Protein AF-A0A936S833-F1 (afdb_monomer)

Solvent-accessible surface area (backbone atoms only — not comparable to full-atom values): 5354 Å² total; per-residue (Å²): 133,85,84,79,83,65,59,71,45,82,37,53,41,70,67,67,37,24,61,66,58,99,72,83,82,52,78,87,73,67,43,65,44,90,60,38,66,60,54,55,49,56,42,46,77,72,54,38,45,82,41,82,56,69,86,67,71,64,81,79,56,69,86,66,64,86,76,75,74,69,64,89,82,74,60,96,71,73,133

Radius of gyration: 21.58 Å; Cα contacts (8 Å, |Δi|>4): 61; chains: 1; bounding box: 50×32×64 Å

Sequence (79 aa):
MSKQSRPAIFVDRDGTLIQEVDHLSHVDDLCLYSYTREAVMMLKDRGYLVIVVTNQSGIGRSYFDRRDVLDPRSYPGGP

Foldseek 3Di:
DDDDDFAEDEFEQDPTQFDHDPDPPDPVNTHGDPCNVVVVVVCVVVRYHYHYDYDNVVVPVPPPPPVPPDPVPPDPDDD

Mean predicted aligned error: 12.39 Å

Secondary structure (DSSP, 8-state):
---PPPPEEEE-SBTTTB---TT--SGGG--B-TTHHHHHHHHHHTT-EEEE----GGGGS----TT-S--TT--S---

Structure (mmCIF, N/CA/C/O backbone):
data_AF-A0A936S833-F1
#
_entry.id   AF-A0A936S833-F1
#
loop_
_atom_site.group_PDB
_atom_site.id
_atom_site.type_symbol
_atom_site.label_atom_id
_atom_site.label_alt_id
_atom_site.label_comp_id
_atom_site.label_asym_id
_atom_site.label_entity_id
_atom_site.label_seq_id
_atom_site.pdbx_PDB_ins_code
_atom_site.Cartn_x
_atom_site.Cartn_y
_atom_site.Cartn_z
_atom_site.occupancy
_atom_site.B_iso_or_equiv
_atom_site.auth_seq_id
_atom_site.auth_comp_id
_atom_site.auth_asym_id
_atom_site.auth_atom_id
_atom_site.pdbx_PDB_model_num
ATOM 1 N N . MET A 1 1 ? -24.596 16.022 16.070 1.00 48.72 1 MET A N 1
ATOM 2 C CA . MET A 1 1 ? -23.968 14.761 15.613 1.00 48.72 1 MET A CA 1
ATOM 3 C C . MET A 1 1 ? -22.477 14.842 15.903 1.00 48.72 1 MET A C 1
ATOM 5 O O . MET A 1 1 ? -21.827 15.738 15.383 1.00 48.72 1 MET A O 1
ATOM 9 N N . SER A 1 2 ? -21.944 13.987 16.777 1.00 64.00 2 SER A N 1
ATOM 10 C CA . SER A 1 2 ? -20.504 13.926 17.056 1.00 64.00 2 SER A CA 1
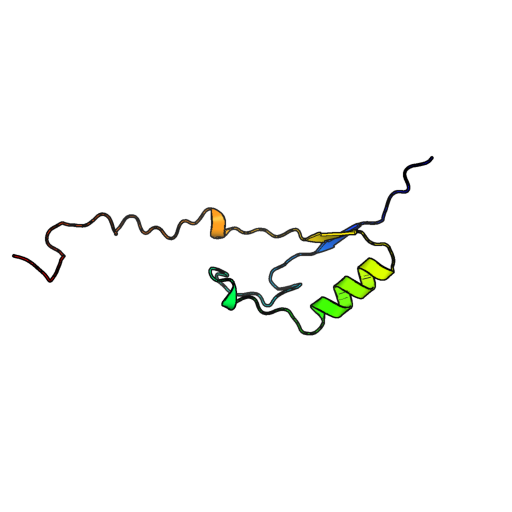ATOM 11 C C . SER A 1 2 ? -19.775 13.337 15.849 1.00 64.00 2 SER A C 1
ATOM 13 O O . SER A 1 2 ? -20.111 12.238 15.406 1.00 64.00 2 SER A O 1
ATOM 15 N N . LYS A 1 3 ? -18.789 14.054 15.306 1.00 70.31 3 LYS A N 1
ATOM 16 C CA . LYS A 1 3 ? -17.927 13.553 14.231 1.00 70.31 3 LYS A CA 1
ATOM 17 C C . LYS A 1 3 ? -17.112 12.380 14.787 1.00 70.31 3 LYS A C 1
ATOM 19 O O . LYS A 1 3 ? -16.191 12.596 15.567 1.00 70.31 3 LYS A O 1
ATOM 24 N N . GLN A 1 4 ? -17.488 11.146 14.453 1.00 77.94 4 GLN A N 1
ATOM 25 C CA . GLN A 1 4 ? -16.704 9.976 14.842 1.00 77.94 4 GLN A CA 1
ATOM 26 C C . GLN A 1 4 ? -15.361 9.993 14.105 1.00 77.94 4 GLN A C 1
ATOM 28 O O . GLN A 1 4 ? -15.309 10.089 12.877 1.00 77.94 4 GLN A O 1
ATOM 33 N N . SER A 1 5 ? -14.279 9.932 14.879 1.00 83.94 5 SER A N 1
ATOM 34 C CA . SER A 1 5 ? -12.920 9.761 14.373 1.00 83.94 5 SER A CA 1
ATOM 35 C C . SER A 1 5 ? -12.747 8.327 13.880 1.00 83.94 5 SER A C 1
ATOM 37 O O . SER A 1 5 ? -13.091 7.385 14.591 1.00 83.94 5 SER A O 1
ATOM 39 N N . ARG A 1 6 ? -12.223 8.162 12.663 1.00 90.00 6 ARG A N 1
ATOM 40 C CA . ARG A 1 6 ? -11.868 6.851 12.115 1.00 90.00 6 ARG A CA 1
ATOM 41 C C . ARG A 1 6 ? -10.391 6.595 12.402 1.00 90.00 6 ARG A C 1
ATOM 43 O O . ARG A 1 6 ? -9.588 7.479 12.097 1.00 90.00 6 ARG A O 1
ATOM 50 N N . PRO A 1 7 ? -10.007 5.424 12.936 1.00 95.38 7 PRO A N 1
ATOM 51 C CA . PRO A 1 7 ? -8.595 5.094 13.067 1.00 95.38 7 PRO A CA 1
ATOM 52 C C . PRO A 1 7 ? -7.956 5.043 11.673 1.00 95.38 7 PRO A C 1
ATOM 54 O O . PRO A 1 7 ? -8.574 4.567 10.719 1.00 95.38 7 PRO A O 1
ATOM 57 N N . ALA A 1 8 ? -6.733 5.551 11.545 1.00 96.50 8 ALA A N 1
ATOM 58 C CA . ALA A 1 8 ? -6.006 5.584 10.281 1.00 96.50 8 ALA A CA 1
ATOM 59 C C . ALA A 1 8 ? -4.774 4.678 10.333 1.00 96.50 8 ALA A C 1
ATOM 61 O O . ALA A 1 8 ? -4.141 4.548 11.380 1.00 96.50 8 ALA A O 1
ATOM 62 N N . ILE A 1 9 ? -4.443 4.070 9.197 1.00 97.31 9 ILE A N 1
ATOM 63 C CA . ILE A 1 9 ? -3.211 3.308 8.990 1.00 97.31 9 ILE A CA 1
ATOM 64 C C . ILE A 1 9 ? -2.470 3.960 7.832 1.00 97.31 9 ILE A C 1
ATOM 66 O O . ILE A 1 9 ? -3.035 4.137 6.752 1.00 97.31 9 ILE A O 1
ATOM 70 N N . PHE A 1 10 ? -1.211 4.303 8.078 1.00 97.12 10 PHE A N 1
ATOM 71 C CA . PHE A 1 10 ? -0.303 4.838 7.077 1.00 97.12 10 PHE A CA 1
ATOM 72 C C . PHE A 1 10 ? 0.555 3.695 6.548 1.00 97.12 10 PHE A C 1
ATOM 74 O O . PHE A 1 10 ? 1.142 2.955 7.337 1.00 97.12 10 PHE A O 1
ATOM 81 N N . VAL A 1 11 ? 0.586 3.530 5.232 1.00 96.69 11 VAL A N 1
ATOM 82 C CA . VAL A 1 11 ? 1.323 2.455 4.562 1.00 96.69 11 VAL A CA 1
ATOM 83 C C . VAL A 1 11 ? 2.218 3.035 3.482 1.00 96.69 11 VAL A C 1
ATOM 85 O O . VAL A 1 11 ? 1.826 3.9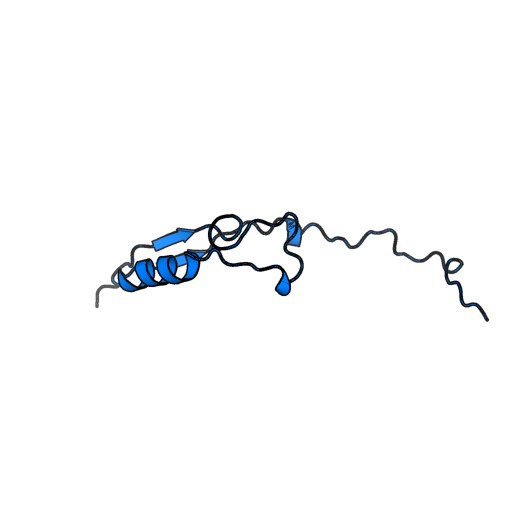81 2.799 1.00 96.69 11 VAL A O 1
ATOM 88 N N . ASP A 1 12 ? 3.405 2.464 3.320 1.00 95.25 12 ASP A N 1
ATOM 89 C CA . ASP A 1 12 ? 4.253 2.773 2.171 1.00 95.25 12 ASP A CA 1
ATOM 90 C C . ASP A 1 12 ? 3.717 2.082 0.906 1.00 95.25 12 ASP A C 1
ATOM 92 O O . ASP A 1 12 ? 2.879 1.179 0.981 1.00 95.25 12 ASP A O 1
ATOM 96 N N . ARG A 1 13 ? 4.157 2.531 -0.271 1.00 93.50 13 ARG A N 1
ATOM 97 C CA . ARG A 1 13 ? 3.798 1.947 -1.567 1.00 93.50 13 ARG A CA 1
ATOM 98 C C . ARG A 1 13 ? 4.836 0.920 -2.005 1.00 93.50 13 ARG A C 1
ATOM 100 O O . ARG A 1 13 ? 4.492 -0.252 -2.160 1.00 93.50 13 ARG A O 1
ATOM 107 N N . ASP A 1 14 ? 6.068 1.371 -2.210 1.00 91.94 14 ASP A N 1
ATOM 108 C CA . ASP A 1 14 ? 7.155 0.594 -2.806 1.00 91.94 14 ASP A CA 1
ATOM 109 C C . ASP A 1 14 ? 7.727 -0.369 -1.752 1.00 91.94 14 ASP A C 1
ATOM 111 O O . ASP A 1 14 ? 7.866 -0.013 -0.586 1.00 91.94 14 ASP A O 1
ATOM 115 N N . GLY A 1 15 ? 7.921 -1.641 -2.102 1.00 92.50 15 GLY A N 1
ATOM 116 C CA . GLY A 1 15 ? 8.350 -2.673 -1.149 1.00 92.50 15 GLY A CA 1
ATOM 117 C C . GLY A 1 15 ? 7.286 -3.098 -0.123 1.00 92.50 15 GLY A C 1
ATOM 118 O O . GLY A 1 15 ? 7.501 -4.072 0.595 1.00 92.50 15 GLY A O 1
ATOM 119 N N . THR A 1 16 ? 6.115 -2.445 -0.096 1.00 95.62 16 THR A N 1
ATOM 120 C CA . THR A 1 16 ? 5.016 -2.725 0.852 1.00 95.62 16 THR A CA 1
ATOM 121 C C . THR A 1 16 ? 3.722 -3.166 0.166 1.00 95.62 16 THR A C 1
ATOM 123 O O . THR A 1 16 ? 3.210 -4.247 0.442 1.00 95.62 16 THR A O 1
ATOM 126 N N . LEU A 1 17 ? 3.157 -2.340 -0.718 1.00 95.81 17 LEU A N 1
ATOM 127 C CA . LEU A 1 17 ? 1.940 -2.669 -1.475 1.00 95.81 17 LEU A CA 1
ATOM 128 C C . LEU A 1 17 ? 2.281 -3.204 -2.869 1.00 95.81 17 LEU A C 1
ATOM 130 O O . LEU A 1 17 ? 1.586 -4.080 -3.390 1.00 95.81 17 LEU A O 1
ATOM 134 N N . ILE A 1 18 ? 3.345 -2.679 -3.467 1.00 93.94 18 ILE A N 1
ATOM 135 C CA . ILE A 1 18 ? 3.890 -3.131 -4.745 1.00 93.94 18 ILE A CA 1
ATOM 136 C C . ILE A 1 18 ? 5.333 -3.589 -4.557 1.00 93.94 18 ILE A C 1
ATOM 138 O O . ILE A 1 18 ? 5.998 -3.191 -3.599 1.00 93.94 18 ILE A O 1
ATOM 142 N N . GLN A 1 19 ? 5.808 -4.422 -5.476 1.00 93.06 19 GLN A N 1
ATOM 143 C CA . GLN A 1 19 ? 7.214 -4.791 -5.565 1.00 93.06 19 GLN A CA 1
ATOM 144 C C . GLN A 1 19 ? 8.064 -3.530 -5.727 1.00 93.06 19 GLN A C 1
ATOM 146 O O . GLN A 1 19 ? 7.709 -2.625 -6.483 1.00 93.06 19 GLN A O 1
ATOM 151 N N . GLU A 1 20 ? 9.163 -3.459 -4.982 1.00 88.88 20 GLU A N 1
ATOM 152 C CA . GLU A 1 20 ? 10.131 -2.380 -5.142 1.00 88.88 20 GLU A CA 1
ATOM 153 C C . GLU A 1 20 ? 10.886 -2.578 -6.458 1.00 88.88 20 GLU A C 1
ATOM 155 O O . GLU A 1 20 ? 11.388 -3.667 -6.739 1.00 88.88 20 GLU A O 1
ATOM 160 N N . VAL A 1 21 ? 10.944 -1.524 -7.268 1.00 83.50 21 VAL A N 1
ATOM 161 C CA . VAL A 1 21 ? 11.756 -1.467 -8.485 1.00 83.50 21 VAL A CA 1
ATOM 162 C C . VAL A 1 21 ? 12.633 -0.227 -8.409 1.00 83.50 21 VAL A C 1
ATOM 164 O O . VAL A 1 21 ? 12.191 0.810 -7.913 1.00 83.50 21 VAL A O 1
ATOM 167 N N . ASP A 1 22 ? 13.864 -0.328 -8.913 1.00 72.88 22 ASP A N 1
ATOM 168 C CA . ASP A 1 22 ? 14.869 0.733 -8.774 1.00 72.88 22 ASP A CA 1
ATOM 169 C C . ASP A 1 22 ? 14.374 2.093 -9.293 1.00 72.88 22 ASP A C 1
ATOM 171 O O . ASP A 1 22 ? 14.641 3.113 -8.663 1.00 72.88 22 ASP A O 1
ATOM 175 N N . HIS A 1 23 ? 13.612 2.101 -10.399 1.00 69.69 23 HIS A N 1
ATOM 176 C CA . HIS A 1 23 ? 12.909 3.278 -10.925 1.00 69.69 23 HIS A CA 1
ATOM 177 C C . HIS A 1 23 ? 11.549 2.902 -11.514 1.00 69.69 23 HIS A C 1
ATOM 179 O O . HIS A 1 23 ? 11.455 2.501 -12.675 1.00 69.69 23 HIS A O 1
ATOM 185 N N . LEU A 1 24 ? 10.474 3.111 -10.749 1.00 69.56 24 LEU A N 1
ATOM 186 C CA . LEU A 1 24 ? 9.107 2.982 -11.261 1.00 69.56 24 LEU A CA 1
ATOM 187 C C . LEU A 1 24 ? 8.781 4.186 -12.161 1.00 69.56 24 LEU A C 1
ATOM 189 O O . LEU A 1 24 ? 8.208 5.183 -11.720 1.00 69.56 24 LEU A O 1
ATOM 193 N N . SER A 1 25 ? 9.208 4.116 -13.420 1.00 73.25 25 SER A N 1
ATOM 194 C CA . SER A 1 25 ? 9.004 5.182 -14.408 1.00 73.25 25 SER A CA 1
ATOM 195 C C . SER A 1 25 ? 7.801 4.933 -15.316 1.00 73.25 25 SER A C 1
ATOM 197 O O . SER A 1 25 ? 7.294 5.877 -15.926 1.00 73.25 25 SER A O 1
ATOM 199 N N . HIS A 1 26 ? 7.336 3.685 -15.420 1.00 74.19 26 HIS A N 1
ATOM 200 C CA . HIS A 1 26 ? 6.205 3.277 -16.250 1.00 74.19 26 HIS A CA 1
ATOM 201 C C . HIS A 1 26 ? 5.169 2.538 -15.398 1.00 74.19 26 HIS A C 1
ATOM 203 O O . HIS A 1 26 ? 5.505 1.801 -14.473 1.00 74.19 26 HIS A O 1
ATOM 209 N N . VAL A 1 27 ? 3.885 2.755 -15.698 1.00 75.25 27 VAL A N 1
ATOM 210 C CA . VAL A 1 27 ? 2.774 2.120 -14.964 1.00 75.25 27 VAL A CA 1
ATOM 211 C C . VAL A 1 27 ? 2.771 0.603 -15.165 1.00 75.25 27 VAL A C 1
ATOM 213 O O . VAL A 1 27 ? 2.347 -0.121 -14.270 1.00 75.25 27 VAL A O 1
ATOM 216 N N . ASP A 1 28 ? 3.282 0.130 -16.301 1.00 79.62 28 ASP A N 1
ATOM 217 C CA . ASP A 1 28 ? 3.326 -1.294 -16.640 1.00 79.62 28 ASP A CA 1
ATOM 218 C C . ASP A 1 28 ? 4.270 -2.099 -15.731 1.00 79.62 28 ASP A C 1
ATOM 220 O O . ASP A 1 28 ? 4.065 -3.296 -15.545 1.00 79.62 28 ASP A O 1
ATOM 224 N N . ASP A 1 29 ? 5.240 -1.440 -15.088 1.00 81.00 29 ASP A N 1
ATOM 225 C CA . ASP A 1 29 ? 6.147 -2.069 -14.120 1.00 81.00 29 ASP A CA 1
ATOM 226 C C . ASP A 1 29 ? 5.513 -2.207 -12.719 1.00 81.00 29 ASP A C 1
ATOM 228 O O . ASP A 1 29 ? 6.107 -2.777 -11.799 1.00 81.00 29 ASP A O 1
ATOM 232 N N . LEU A 1 30 ? 4.288 -1.700 -12.522 1.00 88.31 30 LEU A N 1
ATOM 233 C CA . LEU A 1 30 ? 3.593 -1.741 -11.238 1.00 88.31 30 LEU A CA 1
ATOM 234 C C . LEU A 1 30 ? 3.061 -3.151 -10.950 1.00 88.31 30 LEU A C 1
ATOM 236 O O . LEU A 1 30 ? 1.969 -3.538 -11.366 1.00 88.31 30 LEU A O 1
ATOM 240 N N . CYS A 1 31 ? 3.809 -3.894 -10.136 1.00 92.62 31 CYS A N 1
ATOM 241 C CA . CYS A 1 31 ? 3.415 -5.219 -9.665 1.00 92.62 31 CYS A CA 1
ATOM 242 C C . CYS A 1 31 ? 2.948 -5.180 -8.206 1.00 92.62 31 CYS A C 1
ATOM 244 O O . CYS A 1 31 ? 3.759 -5.057 -7.292 1.00 92.62 31 CYS A O 1
ATOM 246 N N . LEU A 1 32 ? 1.644 -5.342 -7.959 1.00 94.94 32 LEU A N 1
ATOM 247 C CA . LEU A 1 32 ? 1.126 -5.557 -6.601 1.00 94.94 32 LEU A CA 1
ATOM 248 C C . LEU A 1 32 ? 1.648 -6.882 -6.033 1.00 94.94 32 LEU A C 1
ATOM 250 O O . LEU A 1 32 ? 1.681 -7.895 -6.737 1.00 94.94 32 LEU A O 1
ATOM 254 N N . TYR A 1 33 ? 1.964 -6.914 -4.738 1.00 96.62 33 TYR A N 1
ATOM 255 C CA . TYR A 1 33 ? 2.084 -8.201 -4.057 1.00 96.62 33 TYR A CA 1
ATOM 256 C C . TYR A 1 33 ? 0.735 -8.927 -4.035 1.00 96.62 33 TYR A C 1
ATOM 258 O O . TYR A 1 33 ? -0.332 -8.310 -3.966 1.00 96.62 33 TYR A O 1
ATOM 266 N N . SER A 1 34 ? 0.779 -10.262 -4.045 1.00 97.25 34 SER A N 1
ATOM 267 C CA . SER A 1 34 ? -0.419 -11.113 -4.056 1.00 97.25 34 SER A CA 1
ATOM 268 C C . SER A 1 34 ? -1.359 -10.839 -2.876 1.00 97.25 34 SER A C 1
ATOM 270 O O . SER A 1 34 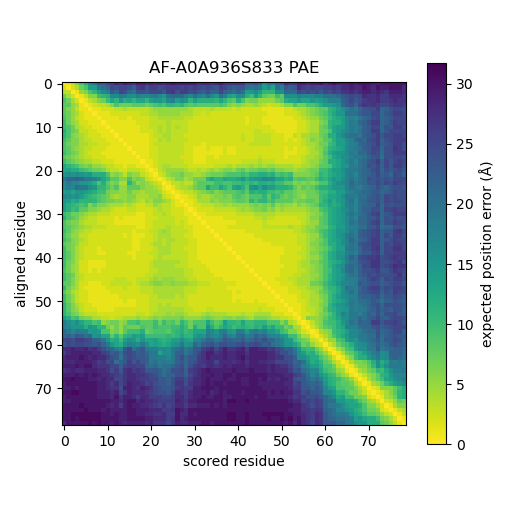? -2.577 -10.909 -3.028 1.00 97.25 34 SER A O 1
ATOM 272 N N . TYR A 1 35 ? -0.806 -10.464 -1.719 1.00 96.44 35 TYR A N 1
ATOM 273 C CA . TYR A 1 35 ? -1.561 -10.164 -0.502 1.00 96.44 35 TYR A CA 1
ATOM 274 C C . TYR A 1 35 ? -2.152 -8.747 -0.458 1.00 96.44 35 TYR A C 1
ATOM 276 O O . TYR A 1 35 ? -3.036 -8.478 0.356 1.00 96.44 35 TYR A O 1
ATOM 284 N N . THR A 1 36 ? -1.697 -7.821 -1.308 1.00 97.56 36 THR A N 1
ATOM 285 C CA . THR A 1 36 ? -1.999 -6.387 -1.167 1.00 97.56 36 THR A CA 1
ATOM 286 C C . THR A 1 36 ? -3.490 -6.092 -1.214 1.00 97.56 36 THR A C 1
ATOM 288 O O . THR A 1 36 ? -4.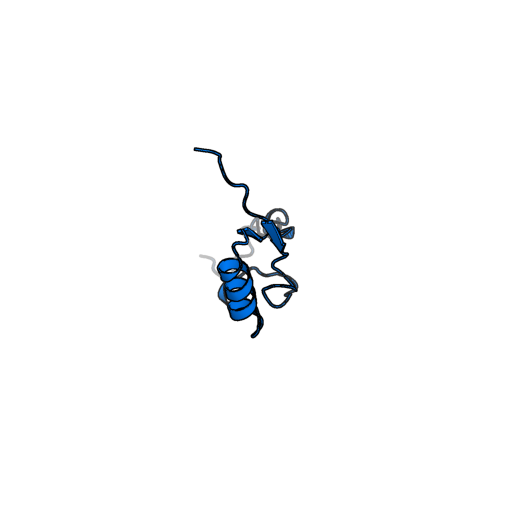018 -5.351 -0.381 1.00 97.56 36 THR A O 1
ATOM 291 N N . ARG A 1 37 ? -4.196 -6.696 -2.175 1.00 97.06 37 ARG A N 1
ATOM 292 C CA . ARG A 1 37 ? -5.635 -6.481 -2.348 1.00 97.06 37 ARG A CA 1
ATOM 293 C C . ARG A 1 37 ? -6.415 -6.928 -1.114 1.00 97.06 37 ARG A C 1
ATOM 295 O O . ARG A 1 37 ? -7.265 -6.184 -0.626 1.00 97.06 37 ARG A O 1
ATOM 302 N N . GLU A 1 38 ? -6.129 -8.129 -0.623 1.00 98.00 38 GLU A N 1
ATOM 303 C CA . GLU A 1 38 ? -6.817 -8.705 0.531 1.00 98.00 38 GLU A CA 1
ATOM 304 C C . GLU A 1 38 ? -6.524 -7.912 1.809 1.00 98.00 38 GLU A C 1
ATOM 306 O O . GLU A 1 38 ? -7.453 -7.562 2.534 1.00 98.00 38 GLU A O 1
ATOM 311 N N . ALA A 1 39 ? -5.263 -7.535 2.038 1.00 97.50 39 ALA A N 1
ATOM 312 C CA . ALA A 1 39 ? -4.864 -6.742 3.197 1.00 97.50 39 ALA A CA 1
ATOM 313 C C . ALA A 1 39 ? -5.596 -5.390 3.249 1.00 97.50 39 ALA A C 1
ATOM 315 O O . ALA A 1 39 ? -6.175 -5.031 4.274 1.00 97.50 39 ALA A O 1
ATOM 316 N N . VAL A 1 40 ? -5.649 -4.651 2.134 1.00 97.56 40 VAL A N 1
ATOM 317 C CA . VAL A 1 40 ? -6.341 -3.352 2.089 1.00 97.56 40 VAL A CA 1
ATOM 318 C C . VAL A 1 40 ? -7.848 -3.509 2.312 1.00 97.56 40 VAL A C 1
ATOM 320 O O . VAL A 1 40 ? -8.442 -2.702 3.031 1.00 97.56 40 VAL A O 1
ATOM 323 N N . MET A 1 41 ? -8.476 -4.543 1.742 1.00 97.62 41 MET A N 1
ATOM 324 C CA . MET A 1 41 ? -9.892 -4.837 1.994 1.00 97.62 41 MET A CA 1
ATOM 325 C C . MET A 1 41 ? -10.140 -5.146 3.472 1.00 97.62 41 MET A C 1
ATOM 327 O O . MET A 1 41 ? -11.001 -4.526 4.090 1.00 97.62 41 MET A O 1
ATOM 331 N N . MET A 1 42 ? -9.309 -6.000 4.067 1.00 98.12 42 MET A N 1
ATOM 332 C CA . MET A 1 42 ? -9.387 -6.382 5.474 1.00 98.12 42 MET A CA 1
ATOM 333 C C . MET A 1 42 ? -9.318 -5.175 6.426 1.00 98.12 42 MET A C 1
ATOM 335 O O . MET A 1 42 ? -10.036 -5.133 7.432 1.00 98.12 42 MET A O 1
ATOM 339 N N . LEU A 1 43 ? -8.462 -4.194 6.117 1.00 96.69 43 LEU A N 1
ATOM 340 C CA . LEU A 1 43 ? -8.336 -2.953 6.883 1.00 96.69 43 LEU A CA 1
ATOM 341 C C . LEU A 1 43 ? -9.559 -2.045 6.703 1.00 96.69 43 LEU A C 1
ATOM 343 O O . LEU A 1 43 ? -10.083 -1.510 7.682 1.00 96.69 43 LEU A O 1
ATOM 347 N N . LYS A 1 44 ? -10.050 -1.894 5.469 1.00 95.31 44 LYS A N 1
ATOM 348 C CA . LYS A 1 44 ? -11.254 -1.100 5.189 1.00 95.31 44 LYS A CA 1
ATOM 349 C C . LYS A 1 44 ? -12.488 -1.675 5.884 1.00 95.31 44 LYS A C 1
ATOM 351 O O . LYS A 1 44 ? -13.235 -0.910 6.491 1.00 95.31 44 LYS A O 1
ATOM 356 N N . ASP A 1 45 ? -12.654 -2.995 5.861 1.00 97.25 45 ASP A N 1
ATOM 357 C CA . ASP A 1 45 ? -13.783 -3.698 6.484 1.00 97.25 45 ASP A CA 1
ATOM 358 C C . ASP A 1 45 ? -13.770 -3.573 8.016 1.00 97.25 45 ASP A C 1
ATOM 360 O O . ASP A 1 45 ? -14.817 -3.570 8.658 1.00 97.25 45 ASP A O 1
ATOM 364 N N . ARG A 1 46 ? -12.588 -3.379 8.615 1.00 96.38 46 ARG A N 1
ATOM 365 C CA . ARG A 1 46 ? -12.414 -3.078 10.048 1.00 96.38 46 ARG A CA 1
ATOM 366 C C . ARG A 1 46 ? -12.608 -1.597 10.401 1.00 96.38 46 ARG A C 1
ATOM 368 O O . ARG A 1 46 ? -12.408 -1.210 11.548 1.00 96.38 46 ARG A O 1
ATOM 375 N N . GLY A 1 47 ? -12.991 -0.758 9.439 1.00 95.69 47 GLY A N 1
ATOM 376 C CA . GLY A 1 47 ? -13.295 0.658 9.660 1.00 95.69 47 GLY A CA 1
ATOM 377 C C . GLY A 1 47 ? -12.092 1.600 9.574 1.00 95.69 47 GLY A C 1
ATOM 378 O O . GLY A 1 47 ? -12.265 2.815 9.740 1.00 95.69 47 GLY A O 1
ATOM 379 N N . TYR A 1 48 ? -10.898 1.0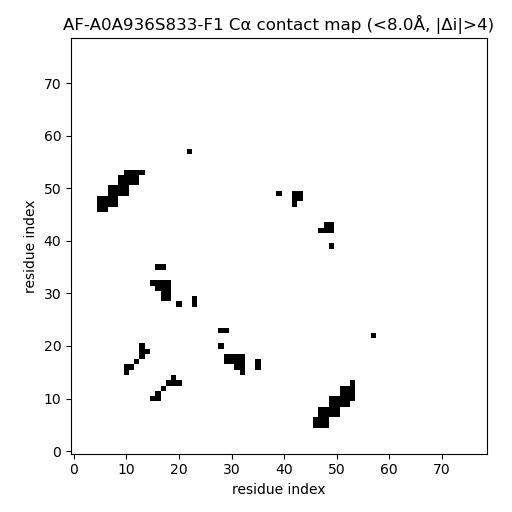92 9.251 1.00 97.38 48 TYR A N 1
ATOM 380 C CA . TYR A 1 48 ? -9.709 1.928 9.114 1.00 97.38 48 TYR A CA 1
ATOM 381 C C . TYR A 1 48 ? -9.783 2.834 7.880 1.00 97.38 48 TYR A C 1
ATOM 383 O O . TYR A 1 48 ? -10.358 2.496 6.841 1.00 97.38 48 TYR A O 1
ATOM 391 N N . LEU A 1 49 ? -9.173 4.010 7.997 1.00 96.00 49 LEU A N 1
ATOM 392 C CA . LEU A 1 49 ? -8.777 4.842 6.870 1.00 96.00 49 LEU A CA 1
ATOM 393 C C . LEU A 1 49 ? -7.355 4.443 6.456 1.00 96.00 49 LEU A C 1
ATOM 395 O O . LEU A 1 49 ? -6.410 4.691 7.199 1.00 96.00 49 LEU A O 1
ATOM 399 N N . VAL A 1 50 ? -7.200 3.811 5.294 1.00 97.25 50 VAL A N 1
ATOM 400 C CA . VAL A 1 50 ? -5.881 3.436 4.760 1.00 97.25 50 VAL A CA 1
ATOM 401 C C . VAL A 1 50 ? -5.331 4.605 3.945 1.00 97.25 50 VAL A C 1
ATOM 403 O O . VAL A 1 50 ? -5.968 5.034 2.983 1.00 97.25 50 VAL A O 1
ATOM 406 N N . ILE A 1 51 ? -4.174 5.130 4.342 1.00 97.00 51 ILE A N 1
ATOM 407 C CA . ILE A 1 51 ? -3.511 6.282 3.725 1.00 97.00 51 ILE A CA 1
ATOM 408 C C . ILE A 1 51 ? -2.152 5.822 3.211 1.00 97.00 51 ILE A C 1
ATOM 410 O O . ILE A 1 51 ? -1.311 5.378 3.987 1.00 97.00 51 ILE A O 1
ATOM 414 N N . VAL A 1 52 ? -1.929 5.940 1.905 1.00 96.00 52 VAL A N 1
ATOM 415 C CA . VAL A 1 52 ? -0.624 5.634 1.312 1.00 96.00 52 VAL A CA 1
ATOM 416 C C . VAL A 1 52 ? 0.278 6.858 1.442 1.00 96.00 52 VAL A C 1
ATOM 418 O O . VAL A 1 52 ? -0.104 7.951 1.024 1.00 96.00 52 VAL A O 1
ATOM 421 N N . VAL A 1 53 ? 1.466 6.677 2.011 1.00 94.56 53 VAL A N 1
ATOM 422 C CA . VAL A 1 53 ? 2.507 7.703 2.126 1.00 94.56 53 VAL A CA 1
ATOM 423 C C . VAL A 1 53 ? 3.774 7.135 1.516 1.00 94.56 53 VAL A C 1
ATOM 425 O O . VAL A 1 53 ? 4.348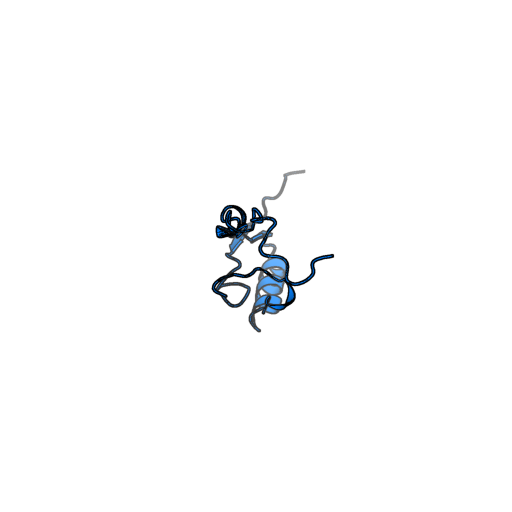 6.207 2.064 1.00 94.56 53 VAL A O 1
ATOM 428 N N . THR A 1 54 ? 4.208 7.689 0.388 1.00 89.44 54 THR A N 1
ATOM 429 C CA . THR A 1 54 ? 5.394 7.209 -0.329 1.00 89.44 54 THR A CA 1
ATOM 430 C C . THR A 1 54 ? 6.273 8.377 -0.753 1.00 89.44 54 THR A C 1
ATOM 432 O O . THR A 1 54 ? 5.778 9.432 -1.162 1.00 89.44 54 THR A O 1
ATOM 435 N N . ASN A 1 55 ? 7.588 8.199 -0.646 1.00 85.00 55 ASN A N 1
ATOM 436 C CA . ASN A 1 55 ? 8.565 9.177 -1.102 1.00 85.00 55 ASN A CA 1
ATOM 437 C C . ASN A 1 55 ? 8.951 8.905 -2.562 1.00 85.00 55 ASN A C 1
ATOM 439 O O . ASN A 1 55 ? 9.848 8.114 -2.843 1.00 85.00 55 ASN A O 1
ATOM 443 N N . GLN A 1 56 ? 8.318 9.603 -3.503 1.00 72.75 56 GLN A N 1
ATOM 444 C CA . GLN A 1 56 ? 8.658 9.509 -4.925 1.00 72.75 56 GLN A CA 1
ATOM 445 C C . GLN A 1 56 ? 9.860 10.398 -5.274 1.00 72.75 56 GLN A C 1
ATOM 447 O O . GLN A 1 56 ? 9.747 11.384 -6.005 1.00 72.75 56 GLN A O 1
ATOM 452 N N . SER A 1 57 ? 11.033 10.043 -4.747 1.00 67.69 57 SER A N 1
ATOM 453 C CA . SER A 1 57 ? 12.281 10.805 -4.925 1.00 67.69 57 SER A CA 1
ATOM 454 C C . SER A 1 57 ? 12.726 10.961 -6.395 1.00 67.69 57 SER A C 1
ATOM 456 O O . SER A 1 57 ? 13.500 11.867 -6.713 1.00 67.69 57 SER A O 1
ATOM 458 N N . GLY A 1 58 ? 12.193 10.135 -7.305 1.00 59.72 58 GLY A N 1
ATOM 459 C CA . GLY A 1 58 ? 12.389 10.229 -8.756 1.00 59.72 58 GLY A CA 1
ATOM 460 C C . GLY A 1 58 ? 11.665 11.400 -9.438 1.00 59.72 58 GLY A C 1
ATOM 461 O O . GLY A 1 58 ? 12.111 11.841 -10.491 1.00 59.72 58 GLY A O 1
ATOM 462 N N . ILE A 1 59 ? 10.620 11.982 -8.832 1.00 60.03 59 ILE A N 1
ATOM 463 C CA . ILE A 1 59 ? 9.837 13.084 -9.438 1.00 60.03 59 ILE A CA 1
ATOM 464 C C . ILE A 1 59 ? 10.668 14.380 -9.579 1.00 60.03 59 ILE A C 1
ATOM 466 O O . ILE A 1 59 ? 10.384 15.208 -10.439 1.00 60.03 5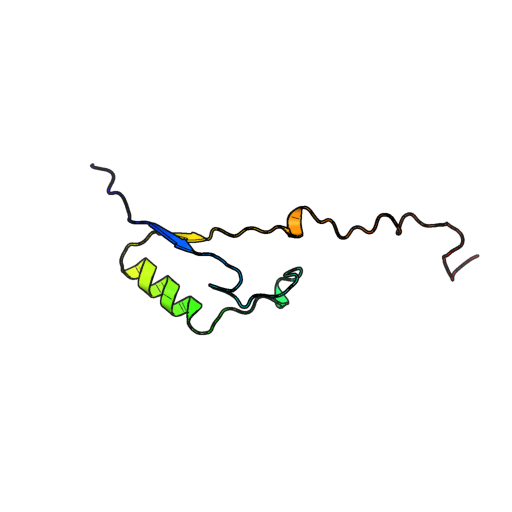9 ILE A O 1
ATOM 470 N N . GLY A 1 60 ? 11.732 14.544 -8.781 1.00 48.88 60 GLY A N 1
ATOM 471 C CA . GLY A 1 60 ? 12.663 15.683 -8.857 1.00 48.88 60 GLY A CA 1
ATOM 472 C C . GLY A 1 60 ? 14.008 15.378 -9.526 1.00 48.88 60 GLY A C 1
ATOM 473 O O . GLY A 1 60 ? 14.800 16.292 -9.753 1.00 48.88 60 GLY A O 1
ATOM 474 N N . ARG A 1 61 ? 14.288 14.110 -9.847 1.00 50.50 61 ARG A N 1
ATOM 475 C CA . ARG A 1 61 ? 15.467 13.697 -10.618 1.00 50.50 61 ARG A CA 1
ATOM 476 C C . ARG A 1 61 ? 15.044 13.528 -12.065 1.00 50.50 61 ARG A C 1
ATOM 478 O O . ARG A 1 61 ? 14.964 12.424 -12.585 1.00 50.50 61 ARG A O 1
ATOM 485 N N . SER A 1 62 ? 14.749 14.656 -12.697 1.00 44.41 62 SER A N 1
ATOM 486 C CA . SER A 1 62 ? 14.646 14.766 -14.144 1.00 44.41 62 SER A CA 1
ATOM 487 C C . SER A 1 62 ? 15.821 14.038 -14.806 1.00 44.41 62 SER A C 1
ATOM 489 O O . SER A 1 62 ? 16.921 14.582 -14.881 1.00 44.41 62 SER A O 1
ATOM 491 N N . TYR A 1 63 ? 15.568 12.842 -15.337 1.00 47.50 63 TYR A N 1
ATOM 492 C CA . TYR A 1 63 ? 16.327 12.245 -16.436 1.00 47.50 63 TYR A CA 1
ATOM 493 C C . TYR A 1 63 ? 16.001 12.981 -17.747 1.00 47.50 63 TYR A C 1
ATOM 495 O O . TYR A 1 63 ? 15.728 12.375 -18.774 1.00 47.50 63 TYR A O 1
ATOM 503 N N . PHE A 1 64 ? 16.027 14.313 -17.714 1.00 42.81 64 PHE A N 1
ATOM 504 C CA . PHE A 1 64 ? 16.390 15.072 -18.896 1.00 42.81 64 PHE A CA 1
ATOM 505 C C . PHE A 1 64 ? 17.887 15.263 -18.766 1.00 42.81 64 PHE A C 1
ATOM 507 O O . PHE A 1 64 ? 18.356 16.159 -18.057 1.00 42.81 64 PHE A O 1
ATOM 514 N N . ASP A 1 65 ? 18.636 14.342 -19.373 1.00 42.88 65 ASP A N 1
ATOM 515 C CA . ASP A 1 65 ? 20.052 14.568 -19.573 1.00 42.88 65 ASP A CA 1
ATOM 516 C C . ASP A 1 65 ? 20.175 15.908 -20.304 1.00 42.88 65 ASP A C 1
ATOM 518 O O . ASP A 1 65 ? 19.638 16.120 -21.391 1.00 42.88 65 ASP A O 1
ATOM 522 N N . ARG A 1 66 ? 20.873 16.857 -19.685 1.00 42.41 66 ARG A N 1
ATOM 523 C CA . ARG A 1 66 ? 21.171 18.165 -20.280 1.00 42.41 66 ARG A CA 1
ATOM 524 C C . ARG A 1 66 ? 22.129 18.042 -21.480 1.00 42.41 66 ARG A C 1
ATOM 526 O O . ARG A 1 66 ? 22.673 19.050 -21.920 1.00 42.41 66 ARG A O 1
ATOM 533 N N . ARG A 1 67 ? 22.365 16.823 -21.979 1.00 44.84 67 ARG A N 1
ATOM 534 C CA . ARG A 1 67 ? 23.183 16.487 -23.148 1.00 44.84 67 ARG A CA 1
ATOM 535 C C . ARG A 1 67 ? 22.388 16.274 -24.435 1.00 44.84 67 ARG A C 1
ATOM 537 O O . ARG A 1 67 ? 23.019 16.167 -25.476 1.00 44.84 67 ARG A O 1
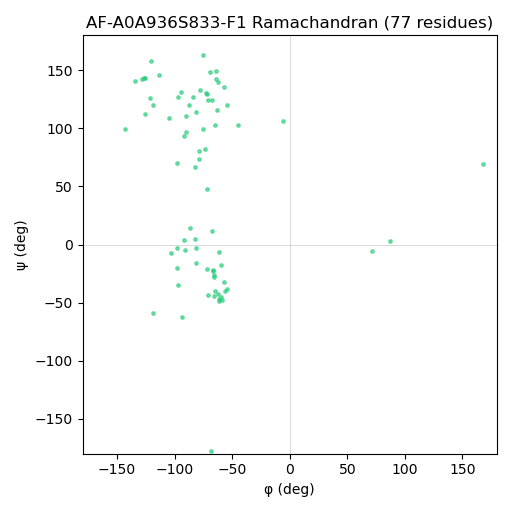ATOM 544 N N . ASP A 1 68 ? 21.058 16.346 -24.401 1.00 49.75 68 ASP A N 1
ATOM 545 C CA . ASP A 1 68 ? 20.240 16.386 -25.625 1.00 49.75 68 ASP A CA 1
ATOM 546 C C . ASP A 1 68 ? 20.053 17.809 -26.180 1.00 49.75 68 ASP A C 1
ATOM 548 O O . ASP A 1 68 ? 19.232 18.043 -27.066 1.00 49.75 68 ASP A O 1
ATOM 552 N N . VAL A 1 69 ? 20.845 18.789 -25.722 1.00 48.22 69 VAL A N 1
ATOM 553 C CA . VAL A 1 69 ? 20.986 20.078 -26.421 1.00 48.22 69 VAL A CA 1
ATOM 554 C C . VAL A 1 69 ? 21.945 19.883 -27.599 1.00 48.22 69 VAL A C 1
ATOM 556 O O . VAL A 1 69 ? 23.116 20.246 -27.562 1.00 48.22 69 VAL A O 1
ATOM 559 N N . LEU A 1 70 ? 21.390 19.213 -28.607 1.00 50.62 70 LEU A N 1
ATOM 560 C CA . LEU A 1 70 ? 21.770 19.093 -30.011 1.00 50.62 70 LEU A CA 1
ATOM 561 C C . LEU A 1 70 ? 22.951 19.985 -30.441 1.00 50.62 70 LEU A C 1
ATOM 563 O O . LEU A 1 70 ? 22.787 21.178 -30.698 1.00 50.62 70 LEU A O 1
ATOM 567 N N . ASP A 1 71 ? 24.118 19.366 -30.642 1.00 53.31 71 ASP A N 1
ATOM 568 C CA . ASP A 1 71 ? 25.032 19.798 -31.701 1.00 53.31 71 ASP A CA 1
ATOM 569 C C . ASP A 1 71 ? 24.298 19.580 -33.041 1.00 53.31 71 ASP A C 1
ATOM 571 O O . ASP A 1 71 ? 24.008 18.426 -33.388 1.00 53.31 71 ASP A O 1
ATOM 575 N N . PRO A 1 72 ? 23.990 20.639 -33.812 1.00 53.66 72 PRO A N 1
ATOM 576 C CA . PRO A 1 72 ? 23.268 20.524 -35.079 1.00 53.66 72 PRO A CA 1
ATOM 577 C C . PRO A 1 72 ? 23.995 19.683 -36.146 1.0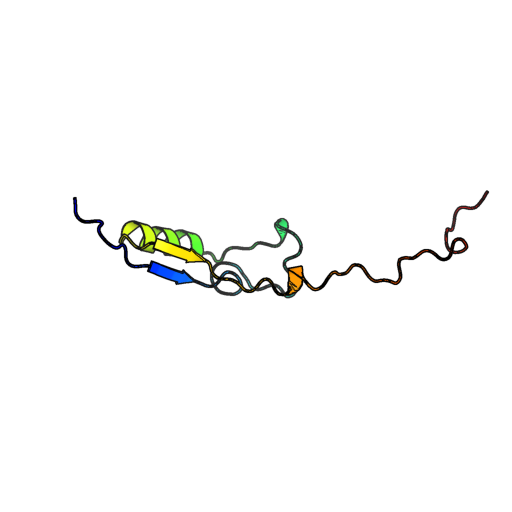0 53.66 72 PRO A C 1
ATOM 579 O O . PRO A 1 72 ? 23.412 19.404 -37.189 1.00 53.66 72 PRO A O 1
ATOM 582 N N . ARG A 1 73 ? 25.242 19.248 -35.914 1.00 57.12 73 ARG A N 1
ATOM 583 C CA . ARG A 1 73 ? 26.006 18.379 -36.828 1.00 57.12 73 ARG A CA 1
ATOM 584 C C . ARG A 1 73 ? 25.837 16.880 -36.572 1.00 57.12 73 ARG A C 1
ATOM 586 O O . ARG A 1 73 ? 26.370 16.084 -37.337 1.00 57.12 73 ARG A O 1
ATOM 593 N N . SER A 1 74 ? 25.124 16.483 -35.518 1.00 55.91 74 SER A N 1
ATOM 594 C CA . SER A 1 74 ? 25.030 15.070 -35.110 1.00 55.91 74 SER A CA 1
ATOM 595 C C . SER A 1 74 ? 23.847 14.317 -35.727 1.00 55.91 74 SER A C 1
ATOM 597 O O . SER A 1 74 ? 23.630 13.158 -35.387 1.00 55.91 74 SER A O 1
ATOM 599 N N . TYR A 1 75 ? 23.073 14.945 -36.618 1.00 45.25 75 TYR A N 1
ATOM 600 C CA . TYR A 1 75 ? 21.974 14.289 -37.328 1.00 45.25 75 TYR A CA 1
ATOM 601 C C . TYR A 1 75 ? 22.519 13.499 -38.534 1.00 45.25 75 TYR A C 1
ATOM 603 O O . TYR A 1 75 ? 23.010 14.116 -39.484 1.00 45.25 75 TYR A O 1
ATOM 611 N N . PRO A 1 76 ? 22.434 12.153 -38.559 1.00 50.53 76 PRO A N 1
ATOM 612 C CA . PRO A 1 76 ? 22.739 11.373 -39.751 1.00 50.53 76 PRO A CA 1
ATOM 613 C C . PRO A 1 76 ? 21.529 11.441 -40.687 1.00 50.53 76 PRO A C 1
ATOM 615 O O . PRO A 1 76 ? 20.667 10.569 -40.711 1.00 50.53 76 PRO A O 1
ATOM 618 N N . GLY A 1 77 ? 21.437 12.547 -41.410 1.00 55.72 77 GLY A N 1
ATOM 619 C CA . GLY A 1 77 ? 20.332 12.858 -42.306 1.00 55.72 77 GLY A CA 1
ATOM 620 C C . GLY A 1 77 ? 20.431 14.318 -42.707 1.00 55.72 77 GLY A C 1
ATOM 621 O O . GLY A 1 77 ? 19.672 15.146 -42.212 1.00 55.72 77 GLY A O 1
ATOM 622 N N . GLY A 1 78 ? 21.450 14.636 -43.506 1.00 42.09 78 GLY A N 1
ATOM 623 C CA . GLY A 1 78 ? 21.625 15.974 -44.068 1.00 42.09 78 GLY A CA 1
ATOM 624 C C . GLY A 1 78 ? 20.547 16.324 -45.101 1.00 42.09 78 GLY A C 1
ATOM 625 O O . GLY A 1 78 ? 19.655 15.515 -45.370 1.00 42.09 78 GLY A O 1
ATOM 626 N N . PRO A 1 79 ? 20.636 17.511 -45.717 1.00 43.44 79 PRO A N 1
ATOM 627 C CA . PRO A 1 79 ? 20.473 17.621 -47.161 1.00 43.44 79 PRO A CA 1
ATOM 628 C C . PRO A 1 79 ? 21.665 17.002 -47.913 1.00 43.44 79 PRO A C 1
ATOM 630 O O . PRO A 1 79 ? 22.802 17.048 -47.382 1.00 43.44 79 PRO A O 1
#

Nearest PDB structures (foldseek):
  2o2x-assembly1_A  TM=9.163E-01  e=1.341E-02  Mesorhizobium loti
  3l8f-assembly1_A  TM=8.256E-01  e=7.225E-03  Escherichia coli K-12

pLDDT: mean 77.86, std 20.23, range [42.09, 98.12]